Protein AF-E3ZTQ7-F1 (afdb_monomer_lite)

Radius of gyration: 15.97 Å; chains: 1; bounding box: 39×27×43 Å

Organism: NCBI:txid702453

InterPro domains:
  IPR021127 CRISPR-associated endonuclease Cas2 [TIGR01573] (1-67)

Sequence (75 aa):
MHQYSVYNKILLNGTASKAMLARLKQQNPKKGLITLLTVTEKQFARMVYLSGEQNKSIGNSDARLIFLGDDGHEF

Secondary structure (DSSP, 8-state):
--BTTB-----SSHHHHHHHHHHHHHT--SSS--------HHHHTT---SSS-----GGG---S---SS--S---

pLDDT: mean 88.63, std 11.77, range [40.38, 97.5]

Foldseek 3Di:
DFDVVDDDADAPDPVSVVVVVVVCVVVPDPDDDDDDDDDDPVVVVPDDDPDDDGDPDPRNDPDPDDDDPCPVPDD

Structure (mmCIF, N/CA/C/O backbone):
data_AF-E3ZTQ7-F1
#
_entry.id   AF-E3ZTQ7-F1
#
loop_
_atom_site.group_PDB
_atom_site.id
_atom_site.type_symbol
_atom_site.label_atom_id
_atom_site.label_alt_id
_atom_site.label_comp_id
_atom_site.label_asym_id
_atom_site.label_entity_id
_atom_site.label_seq_id
_atom_site.pdbx_PDB_ins_code
_atom_site.Cartn_x
_atom_site.Cartn_y
_atom_site.Cartn_z
_atom_site.occupancy
_atom_site.B_iso_or_equiv
_atom_site.auth_seq_id
_atom_site.auth_comp_id
_atom_site.auth_asym_id
_atom_site.auth_atom_id
_atom_site.pdbx_PDB_model_num
ATOM 1 N N . MET A 1 1 ? -4.286 3.641 -8.096 1.00 69.94 1 MET A N 1
ATOM 2 C CA . MET A 1 1 ? -5.421 2.711 -7.909 1.00 69.94 1 MET A CA 1
ATOM 3 C C . MET A 1 1 ? -5.020 1.377 -8.478 1.00 69.94 1 MET A C 1
ATOM 5 O O . MET A 1 1 ? -4.605 1.357 -9.632 1.00 69.94 1 MET A O 1
ATOM 9 N N . HIS A 1 2 ? -5.087 0.313 -7.682 1.00 85.06 2 HIS A N 1
ATOM 10 C CA . HIS A 1 2 ? -4.712 -1.018 -8.150 1.00 85.06 2 HIS A CA 1
ATOM 11 C C . HIS A 1 2 ? -5.917 -1.752 -8.753 1.00 85.06 2 HIS A C 1
ATOM 13 O O . HIS A 1 2 ? -5.842 -2.232 -9.877 1.00 85.06 2 HIS A O 1
ATOM 19 N N . GLN A 1 3 ? -7.048 -1.752 -8.042 1.00 90.44 3 GLN A N 1
ATOM 20 C CA . GLN A 1 3 ? -8.321 -2.322 -8.486 1.00 90.44 3 GLN A CA 1
ATOM 21 C C . GLN A 1 3 ? -9.481 -1.536 -7.854 1.00 90.44 3 GLN A C 1
ATOM 23 O O . GLN A 1 3 ? -9.274 -0.729 -6.943 1.00 90.44 3 GLN A O 1
ATOM 28 N N . TYR A 1 4 ? -10.712 -1.770 -8.310 1.00 91.62 4 TYR A N 1
ATOM 29 C CA . TYR A 1 4 ? -11.899 -1.270 -7.622 1.00 91.62 4 TYR A CA 1
ATOM 30 C C . TYR A 1 4 ? -11.890 -1.703 -6.149 1.00 91.62 4 TYR A C 1
ATOM 32 O O . TYR A 1 4 ? -11.701 -2.877 -5.839 1.00 91.62 4 TYR A O 1
ATOM 40 N N . SER A 1 5 ? -12.066 -0.737 -5.248 1.00 93.75 5 SER A N 1
ATOM 41 C CA . SER A 1 5 ? -12.023 -0.929 -3.792 1.00 93.75 5 SER A CA 1
ATOM 42 C C . SER A 1 5 ? -10.694 -1.448 -3.210 1.00 93.75 5 SER A C 1
ATOM 44 O O . SER A 1 5 ? -10.647 -1.758 -2.022 1.00 93.75 5 SER A O 1
ATOM 46 N N . VAL A 1 6 ? -9.597 -1.473 -3.983 1.00 93.81 6 VAL A N 1
ATOM 47 C CA . VAL A 1 6 ? -8.257 -1.857 -3.502 1.00 93.81 6 VAL A CA 1
ATOM 48 C C . VAL A 1 6 ? -7.241 -0.761 -3.816 1.00 93.81 6 VAL A C 1
ATOM 50 O O . VAL A 1 6 ? -6.953 -0.429 -4.972 1.00 93.81 6 VAL A O 1
ATOM 53 N N . TYR A 1 7 ? -6.663 -0.212 -2.750 1.00 93.62 7 TYR A N 1
ATOM 54 C CA . TYR A 1 7 ? -5.792 0.955 -2.787 1.00 93.62 7 TYR A CA 1
ATOM 55 C C . TYR A 1 7 ? -4.436 0.609 -2.189 1.00 93.62 7 TYR A C 1
ATOM 57 O O . TYR A 1 7 ? -4.353 -0.073 -1.170 1.00 93.62 7 TYR A O 1
ATOM 65 N N . ASN A 1 8 ? -3.376 1.128 -2.799 1.00 93.12 8 ASN A N 1
ATOM 66 C CA . ASN A 1 8 ? -2.010 0.989 -2.322 1.00 93.12 8 ASN A CA 1
ATOM 67 C C . ASN A 1 8 ? -1.380 2.367 -2.079 1.00 93.12 8 ASN A C 1
ATOM 69 O O . ASN A 1 8 ? -1.801 3.382 -2.637 1.00 93.12 8 ASN A O 1
ATOM 73 N N . LYS A 1 9 ? -0.369 2.398 -1.208 1.00 93.00 9 LYS A N 1
ATOM 74 C CA . LYS A 1 9 ? 0.447 3.581 -0.940 1.00 93.00 9 LYS A CA 1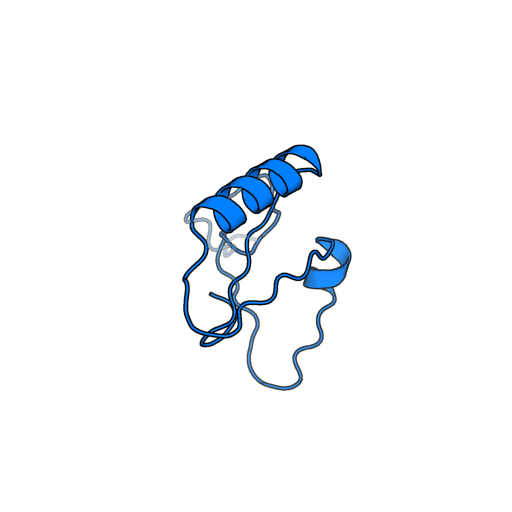
ATOM 75 C C . LYS A 1 9 ? 1.872 3.151 -0.625 1.00 93.00 9 LYS A C 1
ATOM 77 O O . LYS A 1 9 ? 2.082 2.394 0.319 1.00 93.00 9 LYS A O 1
ATOM 82 N N . ILE A 1 10 ? 2.827 3.673 -1.387 1.00 93.38 10 ILE A N 1
ATOM 83 C CA . ILE A 1 10 ? 4.255 3.427 -1.174 1.00 93.38 10 ILE A CA 1
ATOM 84 C C . ILE A 1 10 ? 4.720 4.240 0.041 1.00 93.38 10 ILE A C 1
ATOM 86 O O . ILE A 1 10 ? 4.371 5.415 0.202 1.00 93.38 10 ILE A O 1
ATOM 90 N N . LEU A 1 11 ? 5.474 3.599 0.934 1.00 95.25 11 LEU A N 1
ATOM 91 C CA . LEU A 1 11 ? 5.970 4.183 2.179 1.00 95.25 11 LEU A CA 1
ATOM 92 C C . LEU A 1 11 ? 7.479 3.953 2.280 1.00 95.25 11 LEU A C 1
ATOM 94 O O . LEU A 1 11 ? 7.942 2.821 2.225 1.00 95.25 11 LEU A O 1
ATOM 98 N N . LEU A 1 12 ? 8.235 5.034 2.482 1.00 93.56 12 LEU A N 1
ATOM 99 C CA . LEU A 1 12 ? 9.704 5.021 2.472 1.00 93.56 12 LEU A CA 1
ATOM 100 C C . LEU A 1 12 ? 10.333 4.171 3.584 1.00 93.56 12 LEU A C 1
ATOM 102 O O . LEU A 1 12 ? 11.425 3.639 3.413 1.00 93.56 12 LEU A O 1
ATOM 106 N N . ASN A 1 13 ? 9.697 4.103 4.755 1.00 94.12 13 ASN A N 1
ATOM 107 C CA . ASN A 1 13 ? 10.242 3.412 5.921 1.00 94.12 13 ASN A CA 1
ATOM 108 C C . ASN A 1 13 ? 9.158 3.074 6.960 1.00 94.12 13 ASN A C 1
ATOM 110 O O . ASN A 1 13 ? 8.001 3.500 6.871 1.00 94.12 13 ASN A O 1
ATOM 114 N N . GLY A 1 14 ? 9.560 2.331 7.995 1.00 94.44 14 GLY A N 1
ATOM 115 C CA . GLY A 1 14 ? 8.673 1.912 9.082 1.00 94.44 14 GLY A CA 1
ATOM 116 C C . GLY A 1 14 ? 8.071 3.071 9.884 1.00 94.44 14 GLY A C 1
ATOM 117 O O . GLY A 1 14 ? 6.929 2.974 10.332 1.00 94.44 14 GLY A O 1
ATOM 118 N N . THR A 1 15 ? 8.781 4.191 10.033 1.00 97.19 15 THR A N 1
ATOM 119 C CA . THR A 1 15 ? 8.260 5.381 10.728 1.00 97.19 15 THR A CA 1
ATOM 120 C C . THR A 1 15 ? 7.115 6.012 9.940 1.00 97.19 15 THR A C 1
ATOM 122 O O . THR A 1 15 ? 6.049 6.268 10.503 1.00 97.19 15 THR A O 1
ATOM 125 N N . ALA A 1 16 ? 7.285 6.176 8.625 1.00 96.75 16 ALA A N 1
ATOM 126 C CA . ALA A 1 16 ? 6.232 6.647 7.728 1.00 96.75 16 ALA A CA 1
ATOM 127 C C . ALA A 1 16 ? 5.014 5.707 7.748 1.00 96.75 16 ALA A C 1
ATOM 129 O O . ALA A 1 16 ? 3.875 6.176 7.797 1.00 96.75 16 ALA A O 1
ATOM 130 N N . SER A 1 17 ? 5.242 4.389 7.799 1.00 96.31 17 SER A N 1
ATOM 131 C CA . SER A 1 17 ? 4.169 3.398 7.939 1.00 96.31 17 SER A CA 1
ATOM 132 C C . SER A 1 17 ? 3.380 3.555 9.237 1.00 96.31 17 SER A C 1
ATOM 134 O O . SER A 1 17 ? 2.148 3.558 9.203 1.00 96.31 17 SER A O 1
ATOM 136 N N . LYS A 1 18 ? 4.056 3.716 10.379 1.00 96.88 18 LYS A N 1
ATOM 137 C CA . LYS A 1 18 ? 3.392 3.925 11.677 1.00 96.88 18 LYS A CA 1
ATOM 138 C C . LYS A 1 18 ? 2.591 5.228 11.694 1.00 96.88 18 LYS A C 1
ATOM 140 O O . LYS A 1 18 ? 1.445 5.231 12.142 1.00 96.88 18 LYS A O 1
ATOM 145 N N . ALA A 1 19 ? 3.158 6.310 11.158 1.00 97.50 19 ALA A N 1
ATOM 146 C CA . ALA A 1 19 ? 2.479 7.600 11.057 1.00 97.50 19 ALA A CA 1
ATOM 147 C C . ALA A 1 19 ? 1.227 7.526 10.166 1.00 97.50 19 ALA A C 1
ATOM 149 O O . ALA A 1 19 ? 0.181 8.070 10.521 1.00 97.50 19 ALA A O 1
ATOM 150 N N . MET A 1 20 ? 1.300 6.818 9.034 1.00 97.25 20 MET A N 1
ATOM 151 C CA . MET A 1 20 ? 0.147 6.617 8.154 1.00 97.25 20 MET A CA 1
ATOM 152 C C . MET A 1 20 ? -0.949 5.793 8.841 1.00 97.25 20 MET A C 1
ATOM 154 O O . MET A 1 20 ? -2.119 6.168 8.784 1.00 97.25 20 MET A O 1
ATOM 158 N N . LEU A 1 21 ? -0.582 4.718 9.545 1.00 96.88 21 LEU A N 1
ATOM 159 C CA . LEU A 1 21 ? -1.539 3.899 10.291 1.00 96.88 21 LEU A CA 1
ATOM 160 C C . LEU A 1 21 ? -2.257 4.709 11.381 1.00 96.88 21 LEU A C 1
ATOM 162 O O . LEU A 1 21 ? -3.467 4.568 11.548 1.00 96.88 21 LEU A O 1
ATOM 166 N N . ALA A 1 22 ? -1.540 5.579 12.099 1.00 97.44 22 ALA A N 1
ATOM 167 C CA . ALA A 1 22 ? -2.140 6.461 13.099 1.00 97.44 22 ALA A CA 1
ATOM 168 C C . ALA A 1 22 ? -3.185 7.404 12.477 1.00 97.44 22 ALA A C 1
ATOM 170 O O . ALA A 1 22 ? -4.291 7.523 13.003 1.00 97.44 22 ALA A O 1
ATOM 171 N N . ARG A 1 23 ? -2.875 8.002 11.319 1.00 97.50 23 ARG A N 1
ATOM 172 C CA . ARG A 1 2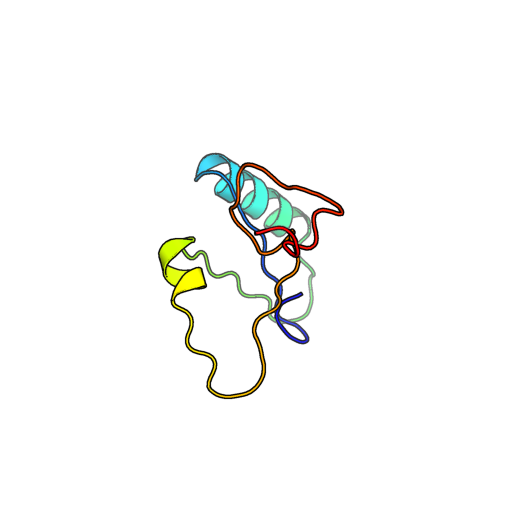3 ? -3.815 8.857 10.572 1.00 97.50 23 ARG A CA 1
ATOM 173 C C . ARG A 1 23 ? -5.055 8.086 10.113 1.00 97.50 23 ARG A C 1
ATOM 175 O O . ARG A 1 23 ? -6.165 8.578 10.282 1.00 97.50 23 ARG A O 1
ATOM 182 N N . LEU A 1 24 ? -4.887 6.865 9.599 1.00 96.50 24 LEU A N 1
ATOM 183 C CA . LEU A 1 24 ? -6.014 6.027 9.162 1.00 96.50 24 LEU A CA 1
ATOM 184 C C . LEU A 1 24 ? -6.920 5.623 10.328 1.00 96.50 24 LEU A C 1
ATOM 186 O O . LEU A 1 24 ? -8.137 5.644 10.184 1.00 96.50 24 LEU A O 1
ATOM 190 N N . LYS A 1 25 ? -6.350 5.328 11.502 1.00 95.88 25 LYS A N 1
ATOM 191 C CA . LYS A 1 25 ? -7.137 5.064 12.717 1.00 95.88 25 LYS A CA 1
ATOM 192 C C . LYS A 1 25 ? -7.945 6.286 13.162 1.00 95.88 25 LYS A C 1
ATOM 194 O O . LYS A 1 25 ? -9.085 6.127 13.583 1.00 95.88 25 LYS A O 1
ATOM 199 N N . GLN A 1 26 ? -7.378 7.490 13.053 1.00 96.88 26 GLN A N 1
ATOM 200 C CA . GLN A 1 26 ? -8.077 8.740 13.379 1.00 96.88 26 GLN A CA 1
ATOM 201 C C . GLN A 1 26 ? -9.210 9.052 12.392 1.00 96.88 26 GLN A C 1
ATOM 203 O O . GLN A 1 26 ? -10.253 9.555 12.798 1.00 96.88 26 GLN A O 1
ATOM 208 N N . GLN A 1 27 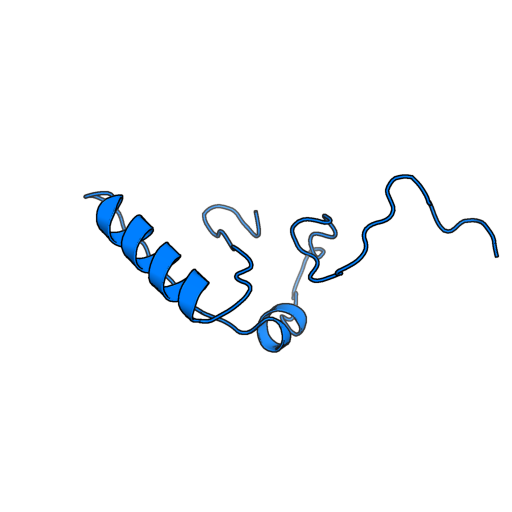? -9.024 8.730 11.111 1.00 95.44 27 GLN A N 1
ATOM 209 C CA . GLN A 1 27 ? -10.005 8.955 10.043 1.00 95.44 27 GLN A CA 1
ATOM 210 C C . GLN A 1 27 ? -10.866 7.716 9.741 1.00 95.44 27 GLN A C 1
ATOM 212 O O . GLN A 1 27 ? -11.418 7.598 8.648 1.00 95.44 27 GLN A O 1
ATOM 217 N N . ASN A 1 28 ? -10.977 6.777 10.686 1.00 95.12 28 ASN A N 1
ATOM 218 C CA . ASN A 1 28 ? -11.647 5.504 10.449 1.00 95.12 28 ASN A CA 1
ATOM 219 C C . ASN A 1 28 ? -13.168 5.684 10.245 1.00 95.12 28 ASN A C 1
ATOM 221 O O . ASN A 1 28 ? -13.849 6.189 11.147 1.00 95.12 28 ASN A O 1
ATOM 225 N N . PRO A 1 29 ? -13.737 5.236 9.112 1.00 96.19 29 PRO A N 1
ATOM 226 C CA . PRO A 1 29 ? -15.181 5.216 8.911 1.00 96.19 29 PRO A CA 1
ATOM 227 C C . PRO A 1 29 ? -15.878 4.289 9.915 1.00 96.19 29 PRO A C 1
ATOM 229 O O . PRO A 1 29 ? -15.402 3.198 10.214 1.00 96.19 29 PRO A O 1
ATOM 232 N N . LYS A 1 30 ? -17.059 4.687 10.405 1.00 93.12 30 LYS A N 1
ATOM 233 C CA . LYS A 1 30 ? -17.850 3.887 11.367 1.00 93.12 30 LYS A CA 1
ATOM 234 C C . LYS A 1 30 ? -18.630 2.728 10.732 1.00 93.12 30 LYS A C 1
ATOM 236 O O . LYS A 1 30 ? -19.326 2.005 11.438 1.00 93.12 30 LYS A O 1
ATOM 241 N N . LYS A 1 31 ? -18.590 2.592 9.406 1.00 95.19 31 LYS A N 1
ATOM 242 C CA . LYS A 1 31 ? -19.341 1.588 8.645 1.00 95.19 31 LYS A CA 1
ATOM 243 C C . LYS A 1 31 ? -18.439 0.943 7.599 1.00 95.19 31 LYS A C 1
ATOM 245 O O . LYS A 1 31 ? -17.573 1.612 7.043 1.00 95.19 31 LYS A O 1
ATOM 250 N N . GLY A 1 32 ? -18.726 -0.319 7.288 1.00 94.50 32 GLY A N 1
ATOM 251 C CA . GLY A 1 32 ? -17.996 -1.112 6.300 1.00 94.50 32 GLY A CA 1
ATOM 252 C C . GLY A 1 32 ? -16.852 -1.929 6.903 1.00 94.50 32 GLY A C 1
ATOM 253 O O . GLY A 1 32 ? -16.542 -1.814 8.087 1.00 94.50 32 GLY A O 1
ATOM 254 N N . LEU A 1 33 ? -16.246 -2.774 6.068 1.00 94.56 33 LEU A N 1
ATOM 255 C CA . LEU A 1 33 ? -15.072 -3.574 6.406 1.00 94.56 33 LEU A CA 1
ATOM 256 C C . LEU A 1 33 ? -13.859 -2.989 5.685 1.00 94.56 33 LEU A C 1
ATOM 258 O O . LEU A 1 33 ? -13.823 -2.958 4.457 1.00 94.56 33 LEU A O 1
ATOM 262 N N . ILE A 1 34 ? -12.877 -2.522 6.453 1.00 95.25 34 ILE A N 1
ATOM 263 C CA . ILE A 1 34 ? -11.628 -1.974 5.923 1.00 95.25 34 ILE A CA 1
ATOM 264 C C . ILE A 1 34 ? -10.479 -2.757 6.542 1.00 95.25 34 ILE A C 1
ATOM 266 O O . ILE A 1 34 ? -10.328 -2.807 7.763 1.00 95.25 34 ILE A O 1
ATOM 270 N N . THR A 1 35 ? -9.659 -3.363 5.691 1.00 95.25 35 THR A N 1
ATOM 271 C CA . THR A 1 35 ? -8.493 -4.151 6.094 1.00 95.25 35 THR A CA 1
ATOM 272 C C . THR A 1 35 ? -7.244 -3.545 5.475 1.00 95.25 35 THR A C 1
ATOM 274 O O . THR A 1 35 ? -7.259 -3.101 4.330 1.00 95.25 35 THR A O 1
ATOM 277 N N . LEU A 1 36 ? -6.160 -3.511 6.247 1.00 95.94 36 LEU A N 1
ATOM 278 C CA . LEU A 1 36 ? -4.866 -3.013 5.803 1.00 95.94 36 LEU A CA 1
ATOM 279 C C . LEU A 1 36 ? -3.866 -4.166 5.801 1.00 95.94 36 LEU A C 1
ATOM 281 O O . LEU A 1 36 ? -3.798 -4.923 6.768 1.00 95.94 36 LEU A O 1
ATOM 285 N N . LEU A 1 37 ? -3.063 -4.255 4.744 1.00 96.38 37 LEU A N 1
ATOM 286 C CA . LEU A 1 37 ? -1.956 -5.195 4.634 1.00 96.38 37 LEU A CA 1
ATOM 287 C C . LEU A 1 37 ? -0.682 -4.419 4.308 1.00 96.38 37 LEU A C 1
ATOM 289 O O . LEU A 1 37 ? -0.645 -3.653 3.346 1.00 96.38 37 LEU A O 1
ATOM 293 N N . THR A 1 38 ? 0.363 -4.633 5.103 1.00 95.50 38 THR A N 1
ATOM 294 C CA . THR A 1 38 ? 1.687 -4.076 4.826 1.00 95.50 38 THR A CA 1
ATOM 295 C C . THR A 1 38 ? 2.516 -5.115 4.088 1.00 95.50 38 THR A C 1
ATOM 297 O O . THR A 1 38 ? 2.738 -6.209 4.603 1.00 95.50 38 THR A O 1
ATOM 300 N N . VAL A 1 39 ? 3.000 -4.754 2.904 1.00 95.50 39 VAL A N 1
ATOM 301 C CA . VAL A 1 39 ? 3.912 -5.569 2.094 1.00 95.50 39 VAL A CA 1
ATOM 302 C C . VAL A 1 39 ? 5.197 -4.797 1.824 1.00 95.50 39 VAL A C 1
ATOM 304 O O . VAL A 1 39 ? 5.212 -3.567 1.845 1.00 95.50 39 VAL A O 1
ATOM 307 N N . THR A 1 40 ? 6.287 -5.516 1.581 1.00 94.81 40 THR A N 1
ATOM 308 C CA . THR A 1 40 ? 7.530 -4.908 1.087 1.00 94.81 40 THR A CA 1
ATOM 309 C C . THR A 1 40 ? 7.442 -4.654 -0.414 1.00 94.81 40 THR A C 1
ATOM 311 O O . THR A 1 40 ? 6.769 -5.397 -1.129 1.00 94.81 40 THR A O 1
ATOM 314 N N . GLU A 1 41 ? 8.200 -3.677 -0.912 1.00 92.06 41 GLU A N 1
ATOM 315 C CA . GLU A 1 41 ? 8.274 -3.380 -2.351 1.00 92.06 41 GLU A CA 1
ATOM 316 C C . GLU A 1 41 ? 8.668 -4.620 -3.162 1.00 92.06 41 GLU A C 1
ATOM 318 O O . GLU A 1 41 ? 8.039 -4.977 -4.153 1.00 92.06 41 GLU A O 1
ATOM 323 N N . LYS A 1 42 ? 9.634 -5.390 -2.645 1.00 92.12 42 LYS A N 1
ATOM 324 C CA . LYS A 1 42 ? 10.087 -6.634 -3.275 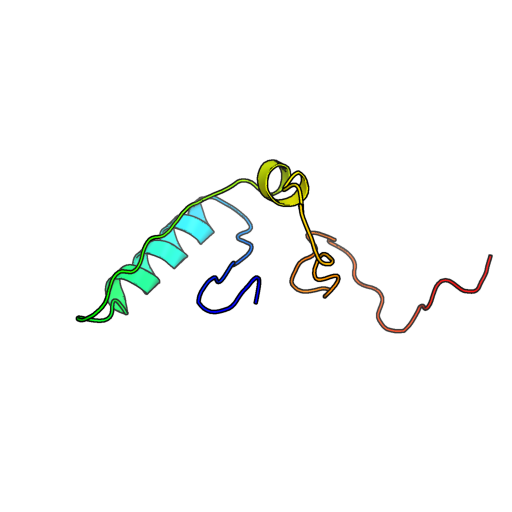1.00 92.12 42 LYS A CA 1
ATOM 325 C C . LYS A 1 42 ? 8.974 -7.684 -3.380 1.00 92.12 42 LYS A C 1
ATOM 327 O O . LYS A 1 42 ? 9.042 -8.542 -4.253 1.00 92.12 42 LYS A O 1
ATOM 332 N N . GLN A 1 43 ? 8.014 -7.704 -2.454 1.00 94.00 43 GLN A N 1
ATOM 333 C CA . GLN A 1 43 ? 6.857 -8.603 -2.525 1.00 94.00 43 GLN A CA 1
ATOM 334 C C . GLN A 1 43 ? 5.813 -8.072 -3.508 1.00 94.00 43 GLN A C 1
ATOM 336 O O . GLN A 1 43 ? 5.304 -8.857 -4.301 1.00 94.00 43 GLN A O 1
ATOM 341 N N . PHE A 1 44 ? 5.542 -6.764 -3.491 1.00 92.81 44 PHE A N 1
ATOM 342 C CA . PHE A 1 44 ? 4.593 -6.126 -4.404 1.00 92.81 44 PHE A CA 1
ATOM 343 C C . PHE A 1 44 ? 5.028 -6.265 -5.873 1.00 92.81 44 PHE A C 1
ATOM 345 O O . PHE A 1 44 ? 4.238 -6.695 -6.708 1.00 92.81 44 PHE A O 1
ATOM 352 N N . ALA A 1 45 ? 6.308 -6.031 -6.172 1.00 90.38 45 ALA A N 1
ATOM 353 C CA . ALA A 1 45 ? 6.870 -6.174 -7.517 1.00 90.38 45 ALA A CA 1
ATOM 354 C C . ALA A 1 45 ? 6.866 -7.623 -8.049 1.00 90.38 45 ALA A C 1
ATOM 356 O O . ALA A 1 45 ? 6.925 -7.835 -9.255 1.00 90.38 45 ALA A O 1
ATOM 357 N N . ARG A 1 46 ? 6.791 -8.633 -7.167 1.00 92.19 46 ARG A N 1
ATOM 358 C CA . ARG A 1 46 ? 6.682 -10.057 -7.547 1.00 92.19 46 ARG A CA 1
ATOM 359 C C . ARG A 1 46 ? 5.239 -10.542 -7.687 1.00 92.19 46 ARG A C 1
ATOM 361 O O . ARG A 1 46 ? 5.020 -11.740 -7.858 1.00 92.19 46 ARG A O 1
ATOM 368 N N . MET A 1 47 ? 4.258 -9.656 -7.548 1.00 92.19 47 MET A N 1
ATOM 369 C CA . MET A 1 47 ? 2.858 -10.028 -7.679 1.00 92.19 47 MET A CA 1
ATOM 370 C C . MET A 1 47 ? 2.592 -10.584 -9.081 1.00 92.19 47 MET A C 1
ATOM 372 O O . MET A 1 47 ? 2.930 -9.963 -10.086 1.00 92.19 47 MET A O 1
ATOM 376 N N . VAL A 1 48 ? 1.999 -11.774 -9.135 1.00 93.38 48 VAL A N 1
ATOM 377 C CA . VAL A 1 48 ? 1.669 -12.448 -10.391 1.00 93.38 48 VAL A CA 1
ATOM 378 C C . VAL A 1 48 ? 0.281 -12.005 -10.836 1.00 93.38 48 VAL A C 1
ATOM 380 O O . VAL A 1 48 ? -0.690 -12.154 -10.094 1.00 93.38 48 VAL A O 1
ATOM 383 N N . TYR A 1 49 ? 0.190 -11.487 -12.058 1.00 91.69 49 TYR A N 1
ATOM 384 C CA . TYR A 1 49 ? -1.069 -11.101 -12.686 1.00 91.69 49 TYR A CA 1
ATOM 385 C C . TYR A 1 49 ? -1.561 -12.265 -13.545 1.00 91.69 49 TYR A C 1
ATOM 387 O O . TYR A 1 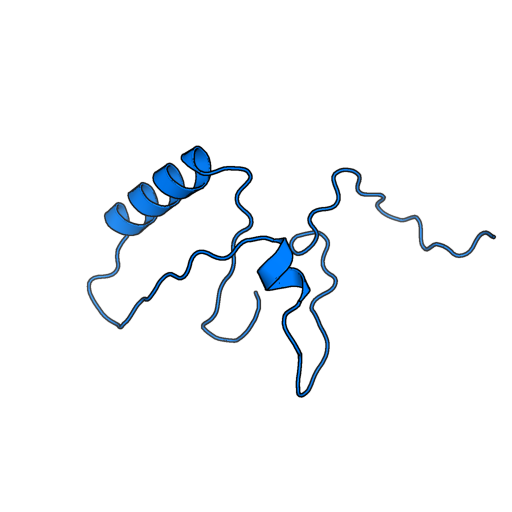49 ? -0.922 -12.628 -14.527 1.00 91.69 49 TYR A O 1
ATOM 395 N N . LEU A 1 50 ? -2.684 -12.873 -13.159 1.00 93.94 50 LEU A N 1
ATOM 396 C CA . LEU A 1 50 ? -3.279 -13.983 -13.917 1.00 93.94 50 LEU A CA 1
ATOM 397 C C . LEU A 1 50 ? -3.995 -13.504 -15.191 1.00 93.94 50 LEU A C 1
ATOM 399 O O . LEU A 1 50 ? -4.143 -14.269 -16.137 1.00 93.94 50 LEU A O 1
ATOM 403 N N . SER A 1 51 ? -4.468 -12.255 -15.198 1.00 91.12 51 SER A N 1
ATOM 404 C CA . SER A 1 51 ? -5.142 -11.606 -16.325 1.00 91.12 51 SER A CA 1
ATOM 405 C C . SER A 1 51 ? -5.027 -10.082 -16.199 1.00 91.12 51 SER A C 1
ATOM 407 O O . SER A 1 51 ? -4.981 -9.557 -15.083 1.00 91.12 51 SER A O 1
ATOM 409 N N . GLY A 1 52 ? -5.003 -9.382 -17.336 1.00 88.81 52 GLY A N 1
ATOM 410 C CA . GLY A 1 52 ? -4.804 -7.933 -17.417 1.00 88.81 52 GLY A CA 1
ATOM 411 C C . GLY A 1 52 ? -3.339 -7.504 -17.305 1.00 88.81 52 GLY A C 1
ATOM 412 O O . GLY A 1 52 ? -2.431 -8.329 -17.222 1.00 88.81 52 GLY A O 1
ATOM 413 N N . GLU A 1 53 ? -3.116 -6.191 -17.314 1.00 86.06 53 GLU A N 1
ATOM 414 C CA . GLU A 1 53 ? -1.779 -5.596 -17.289 1.00 86.06 53 GLU A CA 1
ATOM 415 C C . GLU A 1 53 ? -1.521 -4.801 -16.007 1.00 86.06 53 GLU A C 1
ATOM 417 O O . GLU A 1 53 ? -2.425 -4.225 -15.395 1.00 86.06 53 GLU A O 1
ATOM 422 N N . GLN A 1 54 ? -0.249 -4.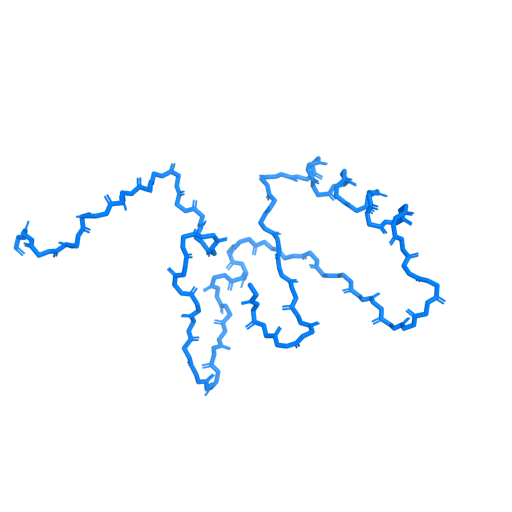733 -15.617 1.00 85.69 54 GLN A N 1
ATOM 423 C CA . GLN A 1 54 ? 0.188 -3.901 -14.506 1.00 85.69 54 GLN A CA 1
ATOM 424 C C . GLN A 1 54 ? 0.062 -2.410 -14.847 1.00 85.69 54 GLN A C 1
ATOM 426 O O . GLN A 1 54 ? 0.419 -1.956 -15.932 1.00 85.69 54 GLN A O 1
ATOM 431 N N . ASN A 1 55 ? -0.354 -1.615 -13.859 1.00 84.44 55 ASN A N 1
ATOM 432 C CA . ASN A 1 55 ? -0.330 -0.161 -13.956 1.00 84.44 55 ASN A CA 1
ATOM 433 C C . ASN A 1 55 ? 1.123 0.361 -13.953 1.00 84.44 55 ASN A C 1
ATOM 435 O O . ASN A 1 55 ? 1.806 0.291 -12.926 1.00 84.44 55 ASN A O 1
ATOM 439 N N . LYS A 1 56 ? 1.560 0.910 -15.095 1.00 83.38 56 LYS A N 1
ATOM 440 C CA . LYS A 1 56 ? 2.904 1.476 -15.331 1.00 83.38 56 LYS A CA 1
ATOM 441 C C . LYS A 1 56 ? 3.032 2.963 -14.962 1.00 83.38 56 LYS A C 1
ATOM 443 O O . LYS A 1 56 ? 3.989 3.617 -15.361 1.00 83.38 56 LYS A O 1
ATOM 448 N N . SER A 1 57 ? 2.069 3.529 -14.231 1.00 85.62 57 SER A N 1
ATOM 449 C CA . SER A 1 57 ? 2.161 4.926 -13.793 1.00 85.62 57 SER A CA 1
ATOM 450 C C . SER A 1 57 ? 3.368 5.146 -12.884 1.00 85.62 57 SER A C 1
ATOM 452 O O . SER A 1 57 ? 3.700 4.307 -12.048 1.00 85.62 57 SER A O 1
ATOM 454 N N . ILE A 1 58 ? 3.978 6.326 -13.001 1.00 83.94 58 ILE A N 1
ATOM 455 C CA . ILE A 1 58 ? 5.134 6.744 -12.195 1.00 83.94 58 ILE A CA 1
ATOM 456 C C . ILE A 1 58 ? 4.839 6.634 -10.691 1.00 83.94 58 ILE A C 1
ATOM 458 O O . ILE A 1 58 ? 5.698 6.238 -9.915 1.00 83.94 58 ILE A O 1
ATOM 462 N N . GLY A 1 59 ? 3.599 6.912 -10.274 1.00 82.56 59 GLY A N 1
ATOM 463 C CA . GLY A 1 59 ? 3.173 6.786 -8.876 1.00 82.56 59 GLY A CA 1
ATOM 464 C C . GLY A 1 59 ? 3.145 5.349 -8.334 1.00 82.56 59 GLY A C 1
ATOM 465 O O . GLY A 1 59 ? 2.952 5.166 -7.135 1.00 82.56 59 GLY A O 1
ATOM 466 N N . ASN A 1 60 ? 3.311 4.347 -9.199 1.00 84.62 60 ASN A N 1
ATOM 467 C CA . ASN A 1 60 ? 3.415 2.930 -8.854 1.00 84.62 60 ASN A CA 1
ATOM 468 C C . ASN A 1 60 ? 4.849 2.388 -9.040 1.00 84.62 60 ASN A C 1
ATOM 470 O O . ASN A 1 60 ? 5.045 1.178 -8.983 1.00 84.62 60 ASN A O 1
ATOM 474 N N . SER A 1 61 ? 5.821 3.267 -9.302 1.00 84.44 61 SER A N 1
ATOM 475 C CA . SER A 1 61 ? 7.244 2.946 -9.430 1.00 84.44 61 SER A CA 1
ATOM 476 C C . SER A 1 61 ? 8.006 3.379 -8.178 1.00 84.44 61 SER A C 1
ATOM 478 O O . SER A 1 61 ? 7.690 4.404 -7.571 1.00 84.44 61 SER A O 1
ATOM 480 N N . ASP A 1 62 ? 9.036 2.621 -7.809 1.00 83.75 62 ASP A N 1
ATOM 481 C CA . ASP A 1 62 ? 9.992 2.962 -6.751 1.00 83.75 62 ASP A CA 1
ATOM 482 C C . ASP A 1 62 ? 11.249 3.673 -7.291 1.00 83.75 62 ASP A C 1
ATOM 484 O O . ASP A 1 62 ? 12.200 3.933 -6.543 1.00 83.75 62 ASP A O 1
ATOM 488 N N . ALA A 1 63 ? 11.254 4.022 -8.584 1.00 87.69 63 ALA A N 1
ATOM 489 C CA . ALA A 1 63 ? 12.343 4.744 -9.224 1.00 87.69 63 ALA A CA 1
ATOM 490 C C . ALA A 1 63 ? 12.635 6.071 -8.504 1.00 87.69 63 ALA A C 1
ATOM 492 O O . ALA A 1 63 ? 11.756 6.900 -8.272 1.00 87.69 63 ALA A O 1
ATOM 493 N N . ARG A 1 64 ? 13.913 6.289 -8.175 1.00 88.94 64 ARG A N 1
ATOM 494 C CA . ARG A 1 64 ? 14.373 7.519 -7.505 1.00 88.94 64 ARG A CA 1
ATOM 495 C C . ARG A 1 64 ? 14.521 8.706 -8.452 1.00 88.94 64 ARG A C 1
ATOM 497 O O . ARG A 1 64 ? 14.509 9.844 -7.995 1.00 88.94 64 ARG A O 1
ATOM 504 N N . LEU A 1 65 ? 14.704 8.429 -9.739 1.00 90.81 65 LEU A N 1
ATOM 505 C CA . LEU A 1 65 ? 14.814 9.415 -10.805 1.00 90.81 65 LEU A CA 1
ATOM 506 C C . LEU A 1 65 ? 13.676 9.170 -11.788 1.00 90.81 65 LEU A C 1
ATOM 508 O O . LEU A 1 65 ? 13.407 8.027 -12.155 1.00 90.81 65 LEU A O 1
ATOM 512 N N . ILE A 1 66 ? 13.004 10.246 -12.178 1.00 88.38 66 ILE A N 1
ATOM 513 C CA . ILE A 1 66 ? 11.875 10.225 -13.102 1.00 88.38 66 ILE A CA 1
ATOM 514 C C . ILE A 1 66 ? 12.219 11.186 -14.232 1.00 88.38 66 ILE A C 1
ATOM 516 O O . ILE A 1 66 ? 12.511 12.354 -13.978 1.00 88.38 66 ILE A O 1
ATOM 520 N N . PHE A 1 67 ? 12.147 10.692 -15.462 1.00 86.56 67 PHE A N 1
ATOM 521 C CA . PHE A 1 67 ? 12.266 11.496 -16.670 1.00 86.56 67 PHE A CA 1
ATOM 522 C C . PHE A 1 67 ? 10.870 11.652 -17.270 1.00 86.56 67 PHE A C 1
ATOM 524 O O . PHE A 1 67 ? 10.135 10.675 -17.412 1.00 86.56 67 PHE A O 1
ATOM 531 N N . LEU A 1 68 ? 10.471 12.891 -17.548 1.00 86.19 68 LEU A N 1
ATOM 532 C CA . LEU A 1 68 ? 9.171 13.214 -18.129 1.00 86.19 68 LEU A CA 1
ATOM 533 C C . LEU A 1 68 ? 9.399 13.678 -19.570 1.00 86.19 68 LEU A C 1
ATOM 535 O O . LEU A 1 68 ? 9.987 14.738 -19.766 1.00 86.19 68 LEU A O 1
ATOM 539 N N . GLY A 1 69 ? 8.933 12.900 -20.550 1.00 78.25 69 GLY A N 1
ATOM 540 C CA . GLY A 1 69 ? 9.041 13.235 -21.978 1.00 78.25 69 GLY A CA 1
ATOM 541 C C . GLY A 1 69 ? 10.249 12.646 -22.712 1.00 78.25 69 GLY A C 1
ATOM 542 O O . GLY A 1 69 ? 10.459 12.992 -23.867 1.00 78.25 69 GLY A O 1
ATOM 543 N N . ASP A 1 70 ? 11.020 11.768 -22.068 1.00 65.81 70 ASP A N 1
ATOM 544 C CA . ASP A 1 70 ? 12.001 10.917 -22.747 1.00 65.81 70 ASP A CA 1
ATOM 545 C C . ASP A 1 70 ? 11.306 9.599 -23.115 1.00 65.81 70 ASP A C 1
ATOM 547 O O . ASP A 1 70 ? 11.331 8.613 -22.372 1.00 65.81 70 ASP A O 1
ATOM 551 N N . ASP A 1 71 ? 10.549 9.626 -24.213 1.00 57.06 71 ASP A N 1
ATOM 552 C CA . ASP A 1 71 ? 10.109 8.401 -24.869 1.00 57.06 71 ASP A CA 1
ATOM 553 C C . ASP A 1 71 ? 11.383 7.793 -25.443 1.00 57.06 71 ASP A C 1
ATOM 555 O O . ASP A 1 71 ? 11.910 8.367 -26.386 1.00 57.06 71 ASP A O 1
ATOM 559 N N . GLY A 1 72 ? 11.903 6.710 -24.852 1.00 56.12 72 GLY A N 1
ATOM 560 C CA . GLY A 1 72 ? 13.186 6.063 -25.182 1.00 56.12 72 GLY A CA 1
ATOM 561 C C . GLY A 1 72 ? 13.324 5.526 -26.619 1.00 56.12 72 GLY A C 1
ATOM 562 O O . GLY A 1 72 ? 13.658 4.364 -26.828 1.00 56.12 72 GLY A O 1
ATOM 563 N N . HIS A 1 73 ? 13.071 6.383 -27.601 1.00 52.56 73 HIS A N 1
ATOM 564 C CA . HIS A 1 73 ? 13.305 6.294 -29.026 1.00 52.56 73 HIS A CA 1
ATOM 565 C C . HIS A 1 73 ? 14.506 7.178 -29.367 1.00 52.56 73 HIS A C 1
ATOM 567 O O . HIS A 1 73 ? 14.386 8.100 -30.157 1.00 52.56 73 HIS A O 1
ATOM 573 N N . GLU A 1 74 ? 15.658 6.906 -28.767 1.00 48.28 74 GLU A N 1
ATOM 574 C CA . GLU A 1 74 ? 16.955 7.298 -29.324 1.00 48.28 74 GLU A CA 1
ATOM 575 C C . GLU A 1 74 ? 18.054 6.484 -28.633 1.00 48.28 74 GLU A C 1
ATOM 577 O O . GLU A 1 74 ? 18.737 6.981 -27.750 1.00 48.28 74 GLU A O 1
ATOM 582 N N . PHE A 1 75 ? 18.131 5.193 -28.993 1.00 40.38 75 PHE A N 1
ATOM 583 C CA . PHE A 1 75 ? 19.344 4.445 -29.373 1.00 40.38 75 PHE A CA 1
ATOM 584 C C . PHE A 1 75 ? 18.937 3.197 -30.169 1.00 40.38 75 PHE A C 1
ATOM 586 O O . PHE A 1 75 ? 18.066 2.440 -29.681 1.00 40.38 75 PHE A O 1
#